Protein AF-A0A350LP73-F1 (afdb_monomer_lite)

pLDDT: mean 83.33, std 11.54, range [58.88, 97.25]

Radius of gyration: 13.35 Å; chains: 1; bounding box: 31×26×31 Å

Foldseek 3Di:
DPCDVVPDDDDDDDDPPPCCVVVDDPVRDDDDPPPDVVSLVVVLVVLVVVCVVPVDPVSVVCNVPVPD

Structure (mmCIF, N/CA/C/O backbone):
data_AF-A0A350LP73-F1
#
_entry.id   AF-A0A350LP73-F1
#
loop_
_atom_site.group_PDB
_atom_site.id
_atom_site.type_symbol
_atom_site.label_atom_id
_atom_site.label_alt_id
_atom_site.label_comp_id
_atom_site.label_asym_id
_atom_site.label_entity_id
_atom_site.label_seq_id
_atom_site.pdbx_PDB_ins_code
_atom_site.Cartn_x
_atom_site.Cartn_y
_atom_site.Cartn_z
_atom_site.occupancy
_atom_site.B_iso_or_equiv
_atom_site.auth_seq_id
_atom_site.auth_comp_id
_atom_site.auth_asym_id
_atom_site.auth_atom_id
_atom_site.pdbx_PDB_model_num
ATOM 1 N N . ASN A 1 1 ? 7.051 12.157 -11.482 1.00 60.22 1 ASN A N 1
ATOM 2 C CA . ASN A 1 1 ? 8.395 11.596 -11.218 1.00 60.22 1 ASN A CA 1
ATOM 3 C C . ASN A 1 1 ? 8.416 10.791 -9.925 1.00 60.22 1 ASN A C 1
ATOM 5 O O . ASN A 1 1 ? 9.215 11.073 -9.039 1.00 60.22 1 ASN A O 1
ATOM 9 N N . PHE A 1 2 ? 7.540 9.788 -9.811 1.00 58.88 2 PHE A N 1
ATOM 10 C CA . PHE A 1 2 ? 7.621 8.799 -8.734 1.00 58.88 2 PHE A CA 1
ATOM 11 C C . PHE A 1 2 ? 8.822 7.871 -8.985 1.00 58.88 2 PHE A C 1
ATOM 13 O O . PHE A 1 2 ? 9.033 7.444 -10.120 1.00 58.88 2 PHE A O 1
ATOM 20 N N . GLY A 1 3 ? 9.622 7.626 -7.941 1.00 59.31 3 GLY A N 1
ATOM 21 C CA . GLY A 1 3 ? 10.797 6.743 -7.945 1.00 59.31 3 GLY A CA 1
ATOM 22 C C . GLY A 1 3 ? 12.031 7.231 -8.730 1.00 59.31 3 GLY A C 1
ATOM 23 O O . GLY A 1 3 ? 12.926 6.442 -9.027 1.00 59.31 3 GLY A O 1
ATOM 24 N N . ALA A 1 4 ? 12.134 8.532 -9.023 1.00 61.69 4 ALA A N 1
ATOM 25 C CA . ALA A 1 4 ? 13.384 9.112 -9.515 1.00 61.69 4 ALA A CA 1
ATOM 26 C C . ALA A 1 4 ? 14.497 8.955 -8.456 1.00 61.69 4 ALA A C 1
ATOM 28 O O . ALA A 1 4 ? 14.390 9.509 -7.363 1.00 61.69 4 ALA A O 1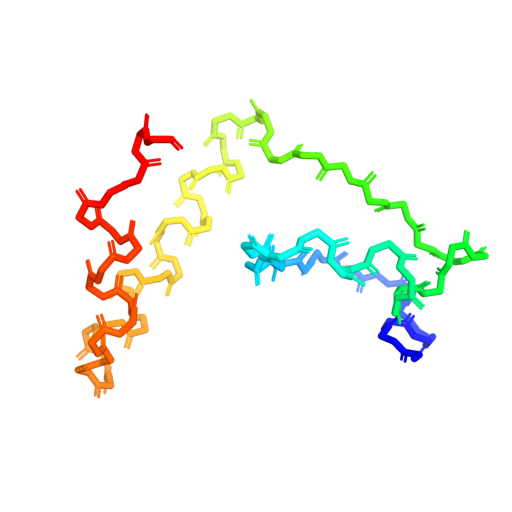
ATOM 29 N N . GLY A 1 5 ? 15.548 8.194 -8.777 1.00 65.06 5 GLY A N 1
ATOM 30 C CA . GLY A 1 5 ? 16.666 7.922 -7.863 1.00 65.06 5 GLY A CA 1
ATOM 31 C C . GLY A 1 5 ? 16.473 6.722 -6.928 1.00 65.06 5 GLY A C 1
ATOM 32 O O . GLY A 1 5 ? 17.270 6.544 -6.008 1.00 65.06 5 GLY A O 1
ATOM 33 N N . MET A 1 6 ? 15.452 5.886 -7.145 1.00 72.06 6 MET A N 1
ATOM 34 C CA . MET A 1 6 ? 15.285 4.640 -6.394 1.00 72.06 6 MET A CA 1
ATOM 35 C C . MET A 1 6 ? 16.292 3.593 -6.903 1.00 72.06 6 MET A C 1
ATOM 37 O O . MET A 1 6 ? 16.077 2.963 -7.932 1.00 72.06 6 MET A O 1
ATOM 41 N N . THR A 1 7 ? 17.422 3.433 -6.210 1.00 64.44 7 THR A N 1
ATOM 42 C CA . THR A 1 7 ? 18.481 2.464 -6.567 1.00 64.44 7 THR A CA 1
ATOM 43 C C . THR A 1 7 ? 18.293 1.085 -5.923 1.00 64.44 7 THR A C 1
ATOM 45 O O . THR A 1 7 ? 19.033 0.157 -6.239 1.00 64.44 7 THR A O 1
ATOM 48 N N . GLY A 1 8 ? 17.299 0.934 -5.041 1.00 63.47 8 GLY A N 1
ATOM 49 C CA . GLY A 1 8 ? 16.921 -0.336 -4.424 1.00 63.47 8 GLY A CA 1
ATOM 50 C C . GLY A 1 8 ? 15.704 -0.195 -3.508 1.00 63.47 8 GLY A C 1
ATOM 51 O O . GLY A 1 8 ? 15.534 0.834 -2.854 1.00 63.47 8 GLY A O 1
ATOM 52 N N . GLY A 1 9 ? 14.855 -1.224 -3.478 1.00 76.94 9 GLY A N 1
ATOM 53 C CA . GLY A 1 9 ? 13.618 -1.272 -2.693 1.00 76.94 9 GLY A CA 1
ATOM 54 C C . GLY A 1 9 ? 12.407 -1.699 -3.524 1.00 76.94 9 GLY A C 1
ATOM 55 O O . GLY A 1 9 ? 12.493 -1.844 -4.741 1.00 76.94 9 GLY A O 1
ATOM 56 N N . MET A 1 10 ? 11.279 -1.899 -2.847 1.00 82.62 10 MET A N 1
ATOM 57 C CA . MET A 1 10 ? 9.979 -2.209 -3.443 1.00 82.62 10 MET A CA 1
ATOM 58 C C . MET A 1 10 ? 8.974 -1.154 -2.995 1.00 82.62 10 MET A C 1
ATOM 60 O O . MET A 1 10 ? 9.014 -0.691 -1.854 1.00 82.62 10 MET A O 1
ATOM 64 N N . ALA A 1 11 ? 8.077 -0.769 -3.895 1.00 84.88 11 ALA A N 1
ATOM 65 C CA . ALA A 1 11 ? 6.988 0.142 -3.593 1.00 84.88 11 ALA A CA 1
ATOM 66 C C . ALA A 1 11 ? 5.690 -0.424 -4.160 1.00 84.88 11 ALA A C 1
ATOM 68 O O . ALA A 1 11 ? 5.633 -0.823 -5.322 1.00 84.88 11 ALA A O 1
ATOM 69 N N . TYR A 1 12 ? 4.647 -0.415 -3.338 1.00 86.94 12 TYR A N 1
ATOM 70 C CA . TYR A 1 12 ? 3.303 -0.794 -3.743 1.00 86.94 12 TYR A CA 1
ATOM 71 C C . TYR A 1 12 ? 2.497 0.468 -4.041 1.00 86.94 12 TYR A C 1
ATOM 73 O O . TYR A 1 12 ? 2.513 1.421 -3.259 1.00 86.94 12 TYR A O 1
ATOM 81 N N . ILE A 1 13 ? 1.802 0.486 -5.178 1.00 86.44 13 ILE A N 1
ATOM 82 C CA . ILE A 1 13 ? 0.981 1.621 -5.604 1.00 86.44 13 ILE A CA 1
ATOM 83 C C . ILE A 1 13 ? -0.457 1.138 -5.741 1.00 86.44 13 ILE A C 1
ATOM 85 O O . ILE A 1 13 ? -0.744 0.248 -6.535 1.00 86.44 13 ILE A O 1
ATOM 89 N N . TYR A 1 14 ? -1.358 1.745 -4.972 1.00 85.31 14 TYR A N 1
ATOM 90 C CA . TYR A 1 14 ? -2.792 1.575 -5.165 1.00 85.31 14 TYR A CA 1
ATOM 91 C C . TYR A 1 14 ? -3.275 2.584 -6.209 1.00 85.31 14 TYR A C 1
ATOM 93 O O . TYR A 1 14 ? -3.297 3.787 -5.942 1.00 85.31 14 TYR A O 1
ATOM 101 N N . ASP A 1 15 ? -3.637 2.093 -7.393 1.00 84.75 15 ASP A N 1
ATOM 102 C CA . ASP A 1 15 ? -4.003 2.918 -8.544 1.00 84.75 15 ASP A CA 1
ATOM 103 C C . ASP A 1 15 ? -5.333 2.469 -9.175 1.00 84.75 15 ASP A C 1
ATOM 105 O O . ASP A 1 15 ? -5.350 1.739 -10.163 1.00 84.75 15 ASP A O 1
ATOM 109 N N . PRO A 1 16 ? -6.475 2.887 -8.606 1.00 82.12 16 PRO A N 1
ATOM 110 C CA . PRO A 1 16 ? -7.792 2.511 -9.118 1.00 82.12 16 PRO A CA 1
ATOM 111 C C . PRO A 1 16 ? -8.165 3.213 -10.438 1.00 82.12 16 PRO A C 1
ATOM 113 O O . PRO A 1 16 ? -9.178 2.863 -11.036 1.00 82.12 16 PRO A O 1
ATOM 116 N N . GLU A 1 17 ? -7.398 4.221 -10.871 1.00 85.00 17 GLU A N 1
ATOM 117 C CA . GLU A 1 17 ? -7.664 5.028 -12.074 1.00 85.00 17 GLU A CA 1
ATOM 118 C C . GLU A 1 17 ? -6.687 4.727 -13.230 1.00 85.00 17 GLU A C 1
ATOM 120 O O . GLU A 1 17 ? -6.769 5.387 -14.264 1.00 85.00 17 GLU A O 1
ATOM 125 N N . ASP A 1 18 ? -5.773 3.763 -13.064 1.00 80.25 18 ASP A N 1
ATOM 126 C CA . ASP A 1 18 ? -4.722 3.395 -14.034 1.00 80.25 18 ASP A CA 1
ATOM 127 C C . ASP A 1 18 ? -3.853 4.591 -14.491 1.00 80.25 18 ASP A C 1
ATOM 129 O O . ASP A 1 18 ? -3.542 4.799 -15.667 1.00 80.25 18 ASP A O 1
ATOM 133 N N . ARG A 1 19 ? -3.484 5.452 -13.536 1.00 81.81 19 ARG A N 1
ATOM 134 C CA . ARG A 1 19 ? -2.699 6.680 -13.753 1.00 81.81 19 ARG A CA 1
ATOM 135 C C . ARG A 1 19 ? -1.217 6.527 -13.439 1.00 81.81 19 ARG A C 1
ATOM 137 O O . ARG A 1 19 ? -0.416 7.365 -13.859 1.00 81.81 19 ARG A O 1
ATOM 144 N N . ALA A 1 20 ? -0.832 5.498 -12.697 1.00 77.00 20 ALA A N 1
ATOM 145 C CA . ALA A 1 20 ? 0.537 5.227 -12.289 1.00 77.00 20 ALA A CA 1
ATOM 146 C C . ALA A 1 20 ? 1.499 5.096 -13.481 1.00 77.00 20 ALA A C 1
ATOM 148 O O . ALA A 1 20 ? 2.566 5.713 -13.408 1.00 77.00 20 ALA A O 1
ATOM 149 N N . PRO A 1 21 ? 1.155 4.429 -14.606 1.00 75.81 21 PRO A N 1
ATOM 150 C CA . PRO A 1 21 ? 2.066 4.322 -15.748 1.00 75.81 21 PRO A CA 1
ATOM 151 C C . PRO A 1 21 ? 2.517 5.682 -16.304 1.00 75.81 21 PRO A C 1
ATOM 153 O O . PRO A 1 21 ? 3.653 5.821 -16.745 1.00 75.81 21 PRO A O 1
ATOM 156 N N . ALA A 1 22 ? 1.660 6.707 -16.232 1.00 73.38 22 ALA A N 1
ATOM 157 C CA . ALA A 1 22 ? 1.972 8.060 -16.697 1.00 73.38 22 ALA A CA 1
ATOM 158 C C . ALA A 1 22 ? 2.783 8.898 -15.684 1.00 73.38 22 ALA A C 1
ATOM 160 O O . ALA A 1 22 ? 3.278 9.974 -16.023 1.00 73.38 22 ALA A O 1
ATOM 161 N N . LEU A 1 23 ? 2.895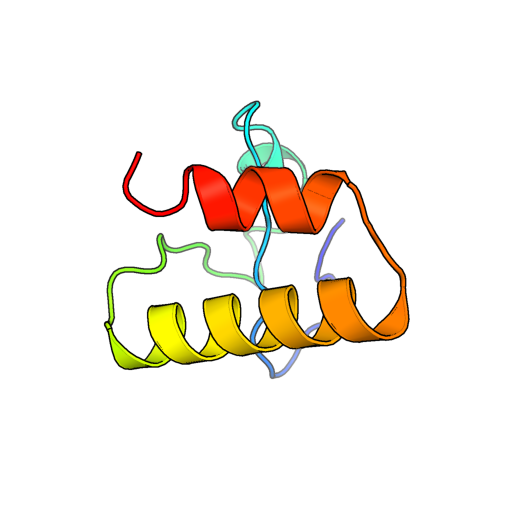 8.447 -14.430 1.00 74.50 23 LEU A N 1
ATOM 162 C CA . LEU A 1 23 ? 3.506 9.194 -13.319 1.00 74.50 23 LEU A CA 1
ATOM 163 C C . LEU A 1 23 ? 4.821 8.571 -12.815 1.00 74.50 23 LEU A C 1
ATOM 165 O O . LEU A 1 23 ? 5.624 9.261 -12.157 1.00 74.50 23 LEU A O 1
ATOM 169 N N . VAL A 1 24 ? 5.029 7.287 -13.122 1.00 75.94 24 VAL A N 1
ATOM 170 C CA . VAL A 1 24 ? 6.232 6.501 -12.833 1.00 75.94 24 VAL A CA 1
ATOM 171 C C . VAL A 1 24 ? 7.308 6.783 -13.880 1.00 75.94 24 VAL A C 1
ATOM 173 O O . VAL A 1 24 ? 7.032 6.868 -15.074 1.00 75.94 24 VAL A O 1
ATOM 176 N N . ASN A 1 25 ? 8.557 6.933 -13.431 1.00 70.38 25 ASN A N 1
ATOM 177 C CA . ASN A 1 25 ? 9.684 7.030 -14.353 1.00 70.38 25 ASN A CA 1
ATOM 178 C C . ASN A 1 25 ? 10.059 5.634 -14.884 1.00 70.38 25 ASN A C 1
ATOM 180 O O . ASN A 1 25 ? 10.745 4.874 -14.202 1.00 70.38 25 ASN A O 1
ATOM 184 N N . GLY A 1 26 ? 9.621 5.319 -16.104 1.00 63.69 26 GLY A N 1
ATOM 185 C CA . GLY A 1 26 ? 9.912 4.046 -16.769 1.00 63.69 26 GLY A CA 1
ATOM 186 C C . GLY A 1 26 ? 11.373 3.839 -17.192 1.00 63.69 26 GLY A C 1
ATOM 187 O O . GLY A 1 26 ? 11.718 2.736 -17.598 1.00 63.69 26 GLY A O 1
ATOM 188 N N . GLU A 1 27 ? 12.249 4.847 -17.097 1.00 65.06 27 GLU A N 1
ATOM 189 C CA . GLU A 1 27 ? 13.677 4.680 -17.423 1.00 65.06 27 GLU A CA 1
ATOM 190 C C . GLU A 1 27 ? 14.438 3.904 -16.338 1.00 65.06 27 GLU A C 1
ATOM 192 O O . GLU A 1 27 ? 15.445 3.260 -16.627 1.00 65.06 27 GLU A O 1
ATOM 197 N N . THR A 1 28 ? 13.971 3.957 -15.086 1.00 63.38 28 THR A N 1
ATOM 198 C CA . THR A 1 28 ? 14.674 3.373 -13.929 1.00 63.38 28 THR A CA 1
ATOM 199 C C . THR A 1 28 ? 13.829 2.394 -13.121 1.00 63.38 28 THR A C 1
ATOM 201 O O . THR A 1 28 ? 14.339 1.789 -12.182 1.00 63.38 28 THR A O 1
ATOM 204 N N . LEU A 1 29 ? 12.540 2.250 -13.439 1.00 67.19 29 LEU A N 1
ATOM 205 C CA . LEU A 1 29 ? 11.595 1.445 -12.668 1.00 67.19 29 LEU A CA 1
ATOM 206 C C . LEU A 1 29 ? 10.840 0.496 -13.582 1.00 67.19 29 LEU A C 1
ATOM 208 O O . LEU A 1 29 ? 10.332 0.889 -14.630 1.00 67.19 29 LEU A O 1
ATOM 212 N N . VAL A 1 30 ? 10.714 -0.744 -13.126 1.00 74.62 30 VAL A N 1
ATOM 213 C CA . VAL A 1 30 ? 9.819 -1.730 -13.720 1.00 74.62 30 VAL A CA 1
ATOM 214 C C . VAL A 1 30 ? 8.568 -1.790 -12.858 1.00 74.62 30 VAL A C 1
ATOM 216 O O . VAL A 1 30 ? 8.660 -1.996 -11.649 1.00 74.62 30 VAL A O 1
ATOM 219 N N . THR A 1 31 ? 7.401 -1.608 -13.469 1.00 76.00 31 THR A N 1
ATOM 220 C CA . THR A 1 31 ? 6.112 -1.848 -12.818 1.00 76.00 31 THR A CA 1
ATOM 221 C C . THR A 1 31 ? 5.608 -3.228 -13.217 1.00 76.00 31 THR A C 1
ATOM 223 O O . THR A 1 31 ? 5.592 -3.592 -14.392 1.00 76.00 31 THR A O 1
ATOM 226 N N . CYS A 1 32 ? 5.198 -4.020 -12.234 1.00 78.25 32 CYS A N 1
ATOM 227 C CA . CYS A 1 32 ? 4.539 -5.297 -12.460 1.00 78.25 32 CYS A CA 1
ATOM 228 C C . CYS A 1 32 ? 3.372 -5.456 -11.478 1.00 78.25 32 CYS A C 1
ATOM 230 O O . CYS A 1 32 ? 3.427 -4.923 -10.365 1.00 78.25 32 CYS A O 1
ATOM 232 N N . PRO A 1 33 ? 2.298 -6.154 -11.878 1.00 80.56 33 PRO A N 1
ATOM 233 C CA . PRO A 1 33 ? 1.236 -6.503 -10.950 1.00 80.56 33 PRO A CA 1
ATOM 234 C C . PRO A 1 33 ? 1.775 -7.431 -9.854 1.00 80.56 33 PRO A C 1
ATOM 236 O O . PRO A 1 33 ? 2.647 -8.268 -10.098 1.00 80.56 33 PRO A O 1
ATOM 239 N N . VAL A 1 34 ? 1.239 -7.292 -8.641 1.00 82.00 34 VAL A N 1
ATOM 240 C CA . VAL A 1 34 ? 1.626 -8.119 -7.491 1.00 82.00 34 VAL A CA 1
ATOM 241 C C . VAL A 1 34 ? 0.961 -9.491 -7.621 1.00 82.00 34 VAL A C 1
ATOM 243 O O . VAL A 1 34 ? -0.165 -9.699 -7.174 1.00 82.00 34 VAL A O 1
ATOM 246 N N . THR A 1 35 ? 1.639 -10.423 -8.290 1.00 84.62 35 THR A N 1
ATOM 247 C CA . THR A 1 35 ? 1.107 -11.768 -8.578 1.00 84.62 35 THR A CA 1
ATOM 248 C C . THR A 1 35 ? 1.666 -12.866 -7.678 1.00 84.62 35 THR A C 1
ATOM 250 O O . THR A 1 35 ? 1.130 -13.969 -7.665 1.00 84.62 35 THR A O 1
ATOM 253 N N . GLU A 1 36 ? 2.770 -12.608 -6.975 1.00 88.31 36 GLU A N 1
ATOM 254 C CA . GLU A 1 36 ? 3.415 -13.596 -6.103 1.00 88.31 36 GLU A CA 1
ATOM 255 C C . GLU A 1 36 ? 2.753 -13.561 -4.708 1.00 88.31 36 GLU A C 1
ATOM 257 O O . GLU A 1 36 ? 2.651 -12.468 -4.136 1.00 88.31 36 GLU A O 1
ATOM 262 N N . PRO A 1 37 ? 2.290 -14.705 -4.158 1.00 87.62 37 PRO A N 1
ATOM 263 C CA . PRO A 1 37 ? 1.596 -14.752 -2.868 1.00 87.62 37 PRO A CA 1
ATOM 264 C C . PRO A 1 37 ? 2.363 -14.110 -1.705 1.00 87.62 37 PRO A C 1
ATOM 266 O O . PRO A 1 37 ? 1.766 -13.411 -0.894 1.00 87.62 37 PRO A O 1
ATOM 269 N N . HIS A 1 38 ? 3.686 -14.272 -1.651 1.00 88.94 38 HIS A N 1
ATOM 270 C CA . HIS A 1 38 ? 4.545 -13.650 -0.645 1.00 88.94 38 HIS A CA 1
ATOM 271 C C . HIS A 1 38 ? 4.406 -12.125 -0.639 1.00 88.94 38 HIS A C 1
ATOM 2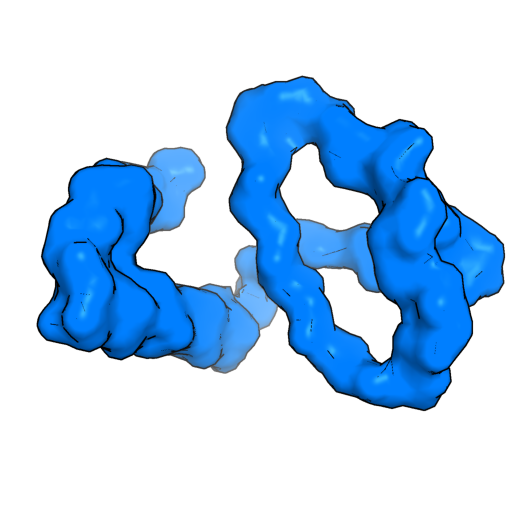73 O O . HIS A 1 38 ? 4.265 -11.518 0.422 1.00 88.94 38 HIS A O 1
ATOM 279 N N . TRP A 1 39 ? 4.412 -11.503 -1.821 1.00 88.06 39 TRP A N 1
ATOM 280 C CA . TRP A 1 39 ? 4.282 -10.050 -1.951 1.00 88.06 39 TRP A CA 1
ATOM 281 C C . TRP A 1 39 ? 2.853 -9.569 -1.683 1.00 88.06 39 TRP A C 1
ATOM 283 O O . TRP A 1 39 ? 2.661 -8.472 -1.160 1.00 88.06 39 TRP A O 1
ATOM 293 N N . GLN A 1 40 ? 1.845 -10.386 -1.999 1.00 90.00 40 GLN A N 1
ATOM 294 C CA . GLN A 1 40 ? 0.456 -10.096 -1.636 1.00 90.00 40 GLN A CA 1
ATOM 295 C C . GLN A 1 40 ? 0.265 -10.099 -0.116 1.00 90.00 40 GLN A C 1
ATOM 297 O O . GLN A 1 40 ? -0.344 -9.172 0.420 1.00 90.00 40 GLN A O 1
ATOM 302 N N . ASP A 1 41 ? 0.829 -11.090 0.575 1.00 91.62 41 ASP A N 1
ATOM 303 C CA . ASP A 1 41 ? 0.768 -11.198 2.033 1.00 91.62 41 ASP A CA 1
ATOM 304 C C . ASP A 1 41 ? 1.531 -10.056 2.717 1.00 91.62 41 ASP A C 1
ATOM 306 O O . ASP A 1 41 ? 1.022 -9.457 3.669 1.00 91.62 41 ASP A O 1
ATOM 310 N N . GLU A 1 42 ? 2.718 -9.695 2.214 1.00 93.19 42 GLU A N 1
ATOM 311 C CA . GLU A 1 42 ? 3.474 -8.548 2.728 1.00 93.19 42 GLU A CA 1
ATOM 312 C C . GLU A 1 42 ? 2.676 -7.244 2.578 1.00 93.19 42 GLU A C 1
ATOM 314 O O . GLU A 1 42 ? 2.501 -6.503 3.551 1.00 93.19 42 GLU A O 1
ATOM 319 N N . LEU A 1 43 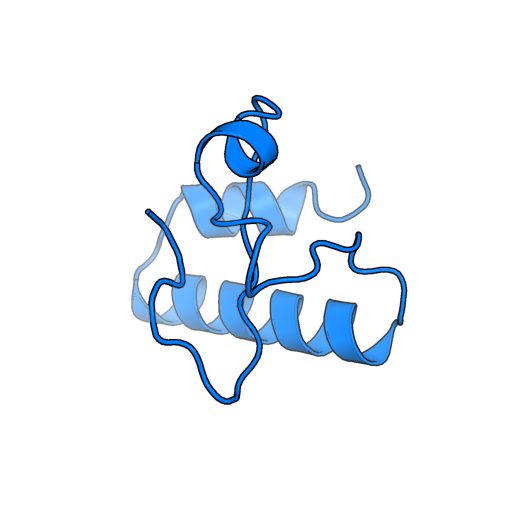? 2.143 -6.975 1.381 1.00 92.69 43 LEU A N 1
ATOM 320 C CA . LEU A 1 43 ? 1.340 -5.783 1.113 1.00 92.69 43 LEU A CA 1
ATOM 321 C C . LEU A 1 43 ? 0.101 -5.731 2.011 1.00 92.69 43 LEU A C 1
ATOM 323 O O . LEU A 1 43 ? -0.178 -4.698 2.627 1.00 92.69 43 LEU A O 1
ATOM 327 N N . LYS A 1 44 ? -0.626 -6.843 2.124 1.00 93.50 44 LYS A N 1
ATOM 328 C CA . LYS A 1 44 ? -1.808 -6.929 2.979 1.00 93.50 44 LYS A CA 1
ATOM 329 C C . LYS A 1 44 ? -1.458 -6.641 4.439 1.00 93.50 44 LYS A C 1
ATOM 331 O O . LYS A 1 44 ? -2.117 -5.808 5.060 1.00 93.50 44 LYS A O 1
ATOM 336 N N . GLY A 1 45 ? -0.377 -7.229 4.955 1.00 94.81 45 GLY A N 1
ATOM 337 C CA . GLY A 1 45 ? 0.094 -6.984 6.320 1.00 94.81 45 GLY A CA 1
ATOM 338 C C . GLY A 1 45 ? 0.454 -5.516 6.585 1.00 94.81 45 GLY A C 1
ATOM 339 O O . GLY A 1 45 ? 0.142 -4.975 7.649 1.00 94.81 45 GLY A O 1
ATOM 340 N N . LEU A 1 46 ? 1.051 -4.826 5.607 1.00 95.12 46 LEU A N 1
ATOM 341 C CA . LEU A 1 46 ? 1.326 -3.387 5.708 1.00 95.12 46 LEU A CA 1
ATOM 342 C C . LEU A 1 46 ? 0.036 -2.557 5.793 1.00 95.12 46 LEU A C 1
ATOM 344 O O . LEU A 1 46 ? -0.036 -1.616 6.589 1.00 95.12 46 LEU A O 1
ATOM 348 N N . ILE A 1 47 ? -0.989 -2.907 5.012 1.00 95.00 47 ILE A N 1
ATOM 349 C CA . ILE A 1 47 ? -2.285 -2.212 5.021 1.00 95.00 47 ILE A CA 1
ATOM 350 C C . ILE A 1 47 ? -3.034 -2.474 6.334 1.00 95.00 47 ILE A C 1
ATOM 352 O O . ILE A 1 47 ? -3.584 -1.537 6.915 1.00 95.00 47 ILE A O 1
ATOM 356 N N . GLU A 1 48 ? -3.018 -3.709 6.841 1.00 96.75 48 GLU A N 1
ATOM 357 C CA . GLU A 1 48 ? -3.607 -4.075 8.138 1.00 96.75 48 GLU A CA 1
ATOM 358 C C . GLU A 1 48 ? -2.970 -3.291 9.284 1.00 96.75 48 GLU A C 1
ATOM 360 O O . GLU A 1 48 ? -3.674 -2.701 10.110 1.00 96.75 48 GLU A O 1
ATOM 365 N N . ARG A 1 49 ? -1.636 -3.206 9.303 1.00 96.81 49 ARG A N 1
ATOM 366 C CA . ARG A 1 49 ? -0.914 -2.414 10.299 1.00 96.81 49 ARG A CA 1
ATOM 367 C C . ARG A 1 49 ? -1.250 -0.929 10.183 1.00 96.81 49 ARG A C 1
ATOM 369 O O . ARG A 1 49 ? -1.525 -0.284 11.192 1.00 96.81 49 ARG A O 1
ATOM 376 N N . HIS A 1 50 ? -1.290 -0.391 8.965 1.00 96.31 50 HIS A N 1
ATOM 377 C CA . HIS A 1 50 ? -1.676 0.999 8.738 1.00 96.31 50 HIS A CA 1
ATOM 378 C C . HIS A 1 50 ? -3.104 1.287 9.224 1.00 96.31 50 HIS A C 1
ATOM 380 O O . HIS A 1 50 ? -3.339 2.318 9.856 1.00 96.31 50 HIS A O 1
ATOM 386 N N . LEU A 1 51 ? -4.054 0.377 8.984 1.00 96.81 51 LEU A N 1
ATOM 387 C CA . LEU A 1 51 ? -5.413 0.483 9.510 1.00 96.81 51 LEU A CA 1
ATOM 388 C C . LEU A 1 51 ? -5.418 0.496 11.043 1.00 96.81 51 LEU A C 1
ATOM 390 O O . LEU A 1 51 ? -6.052 1.370 11.631 1.00 96.81 51 LEU A O 1
ATOM 394 N N . ALA A 1 52 ? -4.703 -0.431 11.681 1.00 96.75 52 ALA A N 1
ATOM 395 C CA . ALA A 1 52 ? -4.633 -0.522 13.138 1.00 96.75 52 ALA A CA 1
ATOM 396 C C . ALA A 1 52 ? -4.024 0.739 13.777 1.00 96.75 52 ALA A C 1
ATOM 398 O O . ALA A 1 52 ? -4.500 1.198 14.813 1.00 96.75 52 ALA A O 1
ATOM 399 N N . GLU A 1 53 ? -3.000 1.319 13.148 1.00 97.12 53 GLU A N 1
ATOM 400 C CA . GLU A 1 53 ? -2.299 2.500 13.660 1.00 97.12 53 GLU A CA 1
ATOM 401 C C . GLU A 1 53 ? -3.057 3.813 13.407 1.00 97.12 53 GLU A C 1
ATOM 403 O O . GLU A 1 53 ? -2.933 4.752 14.191 1.00 97.12 53 GLU A O 1
ATOM 408 N N . THR A 1 54 ? -3.831 3.910 12.319 1.00 97.25 54 THR A N 1
ATOM 409 C CA . THR A 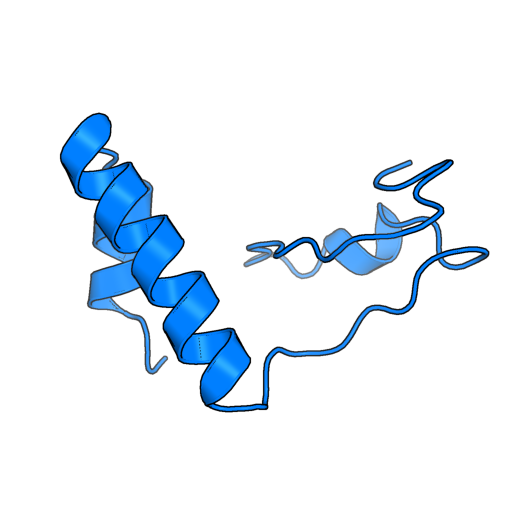1 54 ? -4.397 5.198 11.865 1.00 97.25 54 THR A CA 1
ATOM 410 C C . THR A 1 54 ? -5.920 5.257 11.827 1.00 97.25 54 THR A C 1
ATOM 412 O O . THR A 1 54 ? -6.486 6.344 11.716 1.00 97.25 54 THR A O 1
ATOM 415 N N . GLY A 1 55 ? -6.608 4.113 11.872 1.00 94.88 55 GLY A N 1
ATOM 416 C CA . GLY A 1 55 ? -8.051 4.041 11.639 1.00 94.88 55 GLY A CA 1
ATOM 417 C C . GLY A 1 55 ? -8.466 4.447 10.217 1.00 94.88 55 GLY A C 1
ATOM 418 O O . GLY A 1 55 ? -9.600 4.881 10.004 1.00 94.88 55 GLY A O 1
ATOM 419 N N . SER A 1 56 ? -7.557 4.360 9.239 1.00 96.06 56 SER A N 1
ATOM 420 C CA . SER A 1 56 ? -7.800 4.776 7.855 1.00 96.06 56 SER A CA 1
ATOM 421 C C . SER A 1 56 ?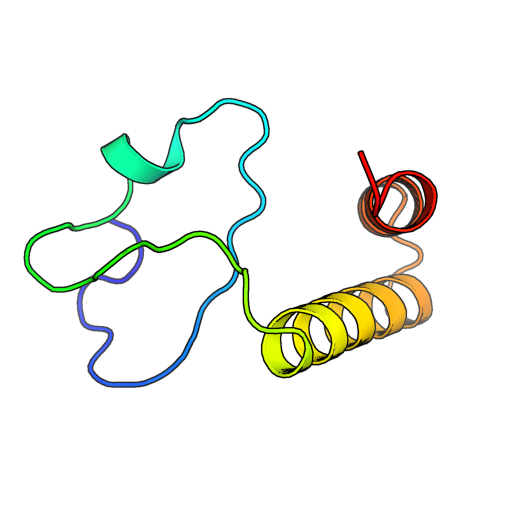 -8.982 4.033 7.225 1.00 96.06 56 SER A C 1
ATOM 423 O O . SER A 1 56 ? -8.909 2.840 6.935 1.00 96.06 56 SER A O 1
ATOM 425 N N . ARG A 1 57 ? -10.067 4.762 6.924 1.00 94.50 57 ARG A N 1
ATOM 426 C CA . ARG A 1 57 ? -11.232 4.205 6.207 1.00 94.50 57 ARG A CA 1
ATOM 427 C C . ARG A 1 57 ? -10.843 3.605 4.859 1.00 94.50 57 ARG A C 1
ATOM 429 O O . ARG A 1 57 ? -11.343 2.553 4.497 1.00 94.50 57 ARG A O 1
ATOM 436 N N . ARG A 1 58 ? -9.896 4.233 4.154 1.00 92.62 58 ARG A N 1
ATOM 437 C CA . ARG A 1 58 ? -9.401 3.729 2.868 1.00 92.62 58 ARG A CA 1
ATOM 438 C C . ARG A 1 58 ? -8.712 2.374 3.021 1.00 92.62 58 ARG A C 1
ATOM 440 O O . ARG A 1 58 ? -8.910 1.510 2.180 1.00 92.62 58 ARG A O 1
ATOM 447 N N . ALA A 1 59 ? -7.921 2.190 4.078 1.00 94.00 59 ALA A N 1
ATOM 448 C CA . ALA A 1 59 ? -7.275 0.910 4.352 1.00 94.00 59 ALA A CA 1
ATOM 449 C C . ALA A 1 59 ? -8.309 -0.178 4.669 1.00 94.00 59 ALA A C 1
ATOM 451 O O . ALA A 1 59 ? -8.206 -1.284 4.148 1.00 94.00 59 ALA A O 1
ATOM 452 N N . ALA A 1 60 ? -9.341 0.158 5.451 1.00 94.19 60 ALA A N 1
ATOM 453 C CA . ALA A 1 60 ? -10.457 -0.748 5.714 1.00 94.19 60 ALA A CA 1
ATOM 454 C C . ALA A 1 60 ? -11.199 -1.140 4.426 1.00 94.19 60 ALA A C 1
ATOM 456 O O . ALA A 1 60 ? -11.442 -2.325 4.214 1.00 94.19 60 ALA A O 1
ATOM 457 N N . ASP A 1 61 ? -11.490 -0.175 3.547 1.00 94.69 61 ASP A N 1
ATOM 458 C CA . ASP A 1 61 ? -12.145 -0.438 2.261 1.00 94.69 61 ASP A CA 1
ATOM 459 C C . ASP A 1 61 ? -11.299 -1.375 1.382 1.00 94.69 61 ASP A C 1
ATOM 461 O O . ASP A 1 61 ? -11.823 -2.333 0.819 1.00 94.69 61 ASP A O 1
ATOM 465 N N . ILE A 1 62 ? -9.986 -1.132 1.286 1.00 93.12 62 ILE A N 1
ATOM 466 C CA . ILE A 1 62 ? -9.076 -1.976 0.494 1.00 93.12 62 ILE A CA 1
ATOM 467 C C . ILE A 1 62 ? -9.058 -3.410 1.035 1.00 93.12 62 ILE A C 1
ATOM 469 O O . ILE A 1 62 ? -9.185 -4.354 0.262 1.00 93.12 62 ILE A O 1
ATOM 473 N N . LEU A 1 63 ? -8.952 -3.588 2.355 1.00 93.50 63 LEU A N 1
ATOM 474 C CA . LEU A 1 63 ? -8.947 -4.918 2.974 1.00 93.50 63 LEU A CA 1
ATOM 475 C C . LEU A 1 63 ? -10.294 -5.635 2.835 1.00 93.50 63 LEU A C 1
ATOM 477 O O . LEU A 1 63 ? -10.324 -6.853 2.671 1.00 93.50 63 LEU A O 1
ATOM 481 N N . GLN A 1 64 ? -11.407 -4.898 2.876 1.00 94.44 64 GLN A N 1
ATOM 482 C CA . GLN A 1 64 ? -12.746 -5.459 2.702 1.00 94.44 64 GLN A CA 1
ATOM 483 C C . GLN A 1 64 ? -12.963 -6.025 1.290 1.00 94.44 64 GLN A C 1
ATOM 485 O O . GLN A 1 64 ? -13.680 -7.014 1.135 1.00 94.44 64 GLN A O 1
ATOM 490 N N . TYR A 1 65 ? -12.371 -5.404 0.269 1.00 92.31 65 TYR A N 1
ATOM 491 C CA . TYR A 1 65 ? -12.540 -5.784 -1.137 1.00 92.31 65 TYR A CA 1
ATOM 492 C C . TYR A 1 65 ? -11.255 -6.348 -1.760 1.00 92.31 65 TYR A C 1
ATOM 494 O O . TYR A 1 65 ? -11.054 -6.199 -2.959 1.00 92.31 65 TYR A O 1
ATOM 502 N N . TRP A 1 66 ? -10.403 -6.994 -0.961 1.00 89.31 66 TRP A N 1
ATOM 503 C CA . TRP A 1 66 ? -9.066 -7.434 -1.377 1.00 89.31 66 TRP A CA 1
ATOM 504 C C . TRP A 1 66 ? -9.049 -8.379 -2.591 1.00 89.31 66 TRP A C 1
ATOM 506 O O . TRP A 1 66 ? -8.181 -8.254 -3.444 1.00 89.31 66 TRP A O 1
ATOM 516 N N . ASP A 1 67 ? -10.020 -9.290 -2.690 1.00 84.62 67 ASP A N 1
ATOM 517 C CA . ASP A 1 67 ? -10.068 -10.315 -3.748 1.00 84.62 67 ASP A CA 1
ATOM 518 C C . ASP A 1 67 ? -10.785 -9.853 -5.036 1.00 84.62 67 ASP A C 1
ATOM 520 O O . ASP A 1 67 ? -11.123 -10.683 -5.884 1.00 84.62 67 ASP A O 1
ATOM 524 N N . ARG A 1 68 ? -11.110 -8.558 -5.159 1.00 76.94 68 ARG A N 1
ATOM 525 C CA . ARG A 1 68 ? -11.803 -8.002 -6.333 1.00 76.94 68 ARG A CA 1
ATOM 526 C C . ARG A 1 68 ? -10.871 -7.549 -7.445 1.00 76.94 68 ARG A C 1
ATOM 528 O O . ARG A 1 68 ? -9.746 -7.104 -7.148 1.00 76.94 68 ARG A O 1
#

Secondary structure (DSSP, 8-state):
-BTTT--S-------TTS-HHHHB-TTT-------SHHHHHHHHHHHHHHHHHH--HHHHHHHHTTT-

Sequence (68 aa):
NFGAGMTGGMAYIYDPEDRAPALVNGETLVTCPVTEPHWQDELKGLIERHLAETGSRRAADILQYWDR